Protein AF-A0A1G0E5M6-F1 (afdb_monomer_lite)

Structure (mmCIF, N/CA/C/O backbone):
data_AF-A0A1G0E5M6-F1
#
_entry.id   AF-A0A1G0E5M6-F1
#
loop_
_atom_site.group_PDB
_atom_site.id
_atom_site.type_symbol
_atom_site.label_atom_id
_atom_site.label_alt_id
_atom_site.label_comp_id
_atom_site.label_asym_id
_atom_site.label_entity_id
_atom_site.label_seq_id
_atom_site.pdbx_PDB_ins_code
_atom_site.Cartn_x
_atom_site.Cartn_y
_atom_site.Cartn_z
_atom_site.occupancy
_atom_site.B_iso_or_equiv
_atom_site.auth_seq_id
_atom_site.auth_comp_id
_atom_site.auth_asym_id
_atom_site.auth_atom_id
_atom_site.pdbx_PDB_model_num
ATOM 1 N N . MET A 1 1 ? 3.820 -12.414 -5.442 1.00 82.38 1 MET A N 1
ATOM 2 C CA . MET A 1 1 ? 2.978 -12.206 -4.242 1.00 82.38 1 MET A CA 1
ATOM 3 C C . MET A 1 1 ? 3.799 -11.361 -3.283 1.00 82.38 1 MET A C 1
ATOM 5 O O . MET A 1 1 ? 4.988 -11.629 -3.191 1.00 82.38 1 MET A O 1
ATOM 9 N N . VAL A 1 2 ? 3.215 -10.330 -2.670 1.00 93.44 2 VAL A N 1
ATO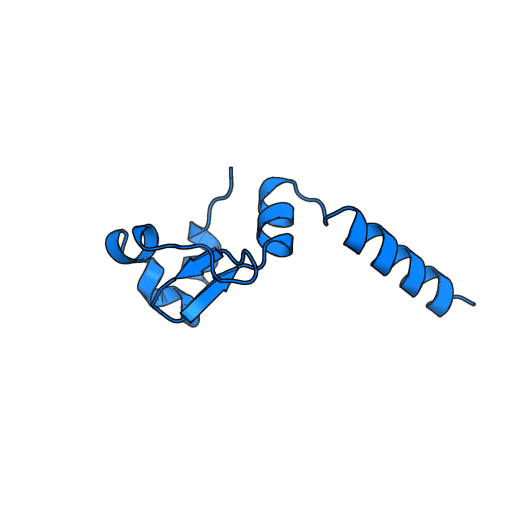M 10 C CA . VAL A 1 2 ? 3.907 -9.419 -1.738 1.00 93.44 2 VAL A CA 1
ATOM 11 C C . VAL A 1 2 ? 3.286 -9.584 -0.355 1.00 93.44 2 VAL A C 1
ATOM 13 O O . VAL A 1 2 ? 2.062 -9.635 -0.256 1.00 93.44 2 VAL A O 1
ATOM 16 N N . ASP A 1 3 ? 4.120 -9.683 0.678 1.00 94.25 3 ASP A N 1
ATOM 17 C CA . ASP A 1 3 ? 3.704 -9.689 2.082 1.00 94.25 3 ASP A CA 1
ATOM 18 C C . ASP A 1 3 ? 4.091 -8.352 2.726 1.00 94.25 3 ASP A C 1
ATOM 20 O O . ASP A 1 3 ? 5.243 -7.925 2.639 1.00 94.25 3 ASP A O 1
ATOM 24 N N . PHE A 1 4 ? 3.120 -7.684 3.351 1.00 95.62 4 PHE A N 1
ATOM 25 C CA . PHE A 1 4 ? 3.302 -6.384 4.001 1.00 95.62 4 PHE A CA 1
ATOM 26 C C . PHE A 1 4 ? 3.466 -6.488 5.520 1.00 95.62 4 PHE A C 1
ATOM 28 O O . PHE A 1 4 ? 3.677 -5.468 6.171 1.00 95.62 4 PHE A O 1
ATOM 35 N N . SER A 1 5 ? 3.385 -7.691 6.098 1.00 94.69 5 SER A N 1
ATOM 36 C CA . SER A 1 5 ? 3.327 -7.892 7.552 1.00 94.69 5 SER A CA 1
ATOM 37 C C . SER A 1 5 ? 4.505 -7.244 8.284 1.00 94.69 5 SER A C 1
ATOM 39 O O . SER A 1 5 ? 4.299 -6.514 9.251 1.00 94.69 5 SER A O 1
ATOM 41 N N . GLN A 1 6 ? 5.734 -7.447 7.792 1.00 94.81 6 GLN A N 1
ATOM 42 C CA . GLN A 1 6 ? 6.929 -6.839 8.385 1.00 94.81 6 GLN A CA 1
ATOM 43 C C . GLN A 1 6 ? 6.927 -5.310 8.232 1.00 94.81 6 GLN A C 1
ATOM 45 O O . GLN A 1 6 ? 7.128 -4.595 9.207 1.00 94.81 6 GLN A O 1
ATOM 50 N N . MET A 1 7 ? 6.631 -4.801 7.032 1.00 95.00 7 MET A N 1
ATOM 51 C CA . MET A 1 7 ? 6.589 -3.361 6.753 1.00 95.00 7 MET A CA 1
ATOM 52 C C . MET A 1 7 ? 5.580 -2.633 7.650 1.00 95.00 7 MET A C 1
ATOM 54 O O . MET A 1 7 ? 5.897 -1.587 8.214 1.00 95.00 7 MET A O 1
ATOM 58 N N . ILE A 1 8 ? 4.380 -3.198 7.808 1.00 96.12 8 ILE A N 1
ATOM 59 C CA . ILE A 1 8 ? 3.322 -2.648 8.663 1.00 96.12 8 ILE A CA 1
ATOM 60 C C . ILE A 1 8 ? 3.740 -2.675 10.138 1.00 96.12 8 ILE A C 1
ATOM 62 O O . ILE A 1 8 ? 3.456 -1.731 10.873 1.00 96.12 8 ILE A O 1
ATOM 66 N N . ALA A 1 9 ? 4.423 -3.735 10.582 1.00 95.50 9 ALA A N 1
ATOM 67 C CA . ALA A 1 9 ? 4.904 -3.844 11.957 1.00 95.50 9 ALA A CA 1
ATOM 68 C C . ALA A 1 9 ? 6.018 -2.831 12.281 1.00 95.50 9 ALA A C 1
ATOM 70 O O . ALA A 1 9 ? 6.082 -2.330 13.403 1.00 95.50 9 ALA A O 1
ATOM 71 N N . GLU A 1 10 ? 6.878 -2.518 11.310 1.00 95.75 10 GLU A N 1
ATOM 72 C CA . GLU A 1 10 ? 8.048 -1.647 11.491 1.00 95.75 10 GLU A CA 1
ATOM 73 C C . GLU A 1 10 ? 7.766 -0.161 11.210 1.00 95.75 10 GLU A C 1
ATOM 75 O O . GLU A 1 10 ? 8.562 0.693 11.599 1.00 95.75 10 GLU A O 1
ATOM 80 N N . THR A 1 11 ? 6.638 0.170 10.569 1.00 94.94 11 THR A N 1
ATOM 81 C CA . TH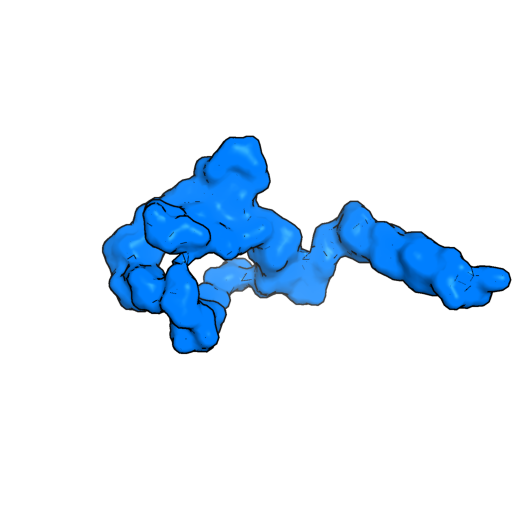R A 1 11 ? 6.326 1.540 10.130 1.00 94.94 11 THR A CA 1
ATOM 82 C C . THR A 1 11 ? 5.212 2.166 10.977 1.00 94.94 11 THR A C 1
ATOM 84 O O . THR A 1 11 ? 4.044 1.811 10.806 1.00 94.94 11 THR A O 1
ATOM 87 N N . PRO A 1 12 ? 5.506 3.155 11.846 1.00 94.75 12 PRO A N 1
ATOM 88 C CA . PRO A 1 12 ? 4.497 3.792 12.700 1.00 94.75 12 PRO A CA 1
ATOM 89 C C . PRO A 1 12 ? 3.311 4.400 11.936 1.00 94.75 12 PRO A C 1
ATOM 91 O O . PRO A 1 12 ? 2.176 4.363 12.406 1.00 94.75 12 PRO A O 1
ATOM 94 N N . GLN A 1 13 ? 3.552 4.928 10.736 1.00 94.25 13 GLN A N 1
ATOM 95 C CA . GLN A 1 13 ? 2.533 5.514 9.861 1.00 94.25 13 GLN A CA 1
ATOM 96 C C . GLN A 1 13 ? 1.539 4.464 9.336 1.00 94.25 13 GLN A C 1
ATOM 98 O O . GLN A 1 13 ? 0.398 4.799 9.029 1.00 94.25 13 GLN A O 1
ATOM 103 N N . ALA A 1 14 ? 1.948 3.194 9.285 1.00 95.81 14 ALA A N 1
ATOM 104 C CA . ALA A 1 14 ? 1.115 2.070 8.878 1.00 95.81 14 ALA A CA 1
ATOM 105 C C . ALA A 1 14 ? 0.409 1.389 10.063 1.00 95.81 14 ALA A C 1
ATOM 107 O O . ALA A 1 14 ? -0.261 0.381 9.859 1.00 95.81 14 ALA A O 1
ATOM 108 N N . ALA A 1 15 ? 0.511 1.912 11.293 1.00 96.25 15 ALA A N 1
ATOM 109 C CA . ALA A 1 15 ? -0.013 1.244 12.490 1.00 96.25 15 ALA A CA 1
ATOM 110 C C . ALA A 1 15 ? -1.506 0.876 12.384 1.00 96.25 15 ALA A C 1
ATOM 112 O O . ALA A 1 15 ? -1.925 -0.176 12.861 1.00 96.25 15 ALA A O 1
ATOM 113 N N . GLN A 1 16 ? -2.304 1.708 11.706 1.00 96.75 16 GLN A N 1
ATOM 114 C CA . GLN A 1 16 ? -3.728 1.448 11.461 1.00 96.75 16 GLN A CA 1
ATOM 115 C C . GLN A 1 16 ? -3.973 0.192 10.606 1.00 96.75 16 GLN A C 1
ATOM 117 O O . GLN A 1 16 ? -5.009 -0.453 10.743 1.00 96.75 16 GLN A O 1
ATOM 122 N N . LEU A 1 17 ? -3.006 -0.204 9.775 1.00 98.00 17 LEU A N 1
ATOM 123 C CA . LEU A 1 17 ? -3.097 -1.355 8.875 1.00 98.00 17 LEU A CA 1
ATOM 124 C C . LEU A 1 17 ? -2.871 -2.703 9.571 1.00 98.00 17 LEU A C 1
ATOM 126 O O . LEU A 1 17 ? -3.027 -3.744 8.938 1.00 9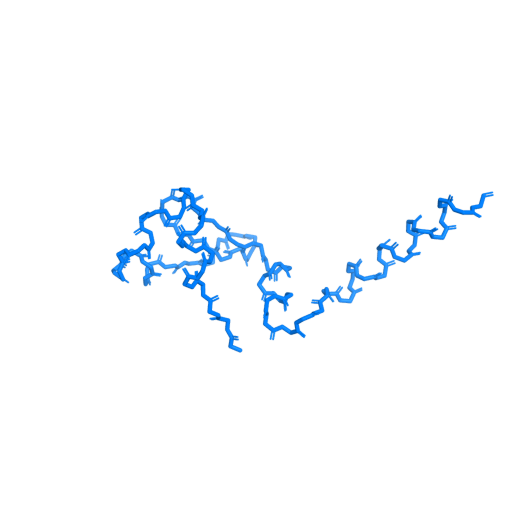8.00 17 LEU A O 1
ATOM 130 N N . GLN A 1 18 ? -2.546 -2.711 10.868 1.00 96.31 18 GLN A N 1
ATOM 131 C CA . GLN A 1 18 ? -2.598 -3.933 11.680 1.00 96.31 18 GLN A CA 1
ATOM 132 C C . GLN A 1 18 ? -4.041 -4.438 11.851 1.00 96.31 18 GLN A C 1
ATOM 134 O O . GLN A 1 18 ? -4.265 -5.633 12.049 1.00 96.31 18 GLN A O 1
ATOM 139 N N . ASP A 1 19 ? -5.030 -3.543 11.741 1.00 97.06 19 ASP A N 1
ATOM 140 C CA . ASP A 1 19 ? -6.432 -3.924 11.629 1.00 97.06 19 ASP A CA 1
ATOM 141 C C . ASP A 1 19 ? -6.728 -4.429 10.208 1.00 97.06 19 ASP A C 1
ATOM 143 O O . ASP A 1 19 ? -6.584 -3.711 9.218 1.00 97.06 19 ASP A O 1
ATOM 147 N N . VAL A 1 20 ? -7.184 -5.679 10.102 1.00 95.75 20 VAL A N 1
ATOM 148 C CA . VAL A 1 20 ? -7.454 -6.330 8.810 1.00 95.75 20 VAL A CA 1
ATOM 149 C C . VAL A 1 20 ? -8.573 -5.631 8.024 1.00 95.75 20 VAL A C 1
ATOM 151 O O . VAL A 1 20 ? -8.573 -5.672 6.793 1.00 95.75 20 VAL A O 1
ATOM 154 N N . GLY A 1 21 ? -9.537 -5.004 8.701 1.00 97.44 21 GLY A N 1
ATOM 155 C CA . GLY A 1 21 ? -10.591 -4.221 8.058 1.00 97.44 21 GLY A CA 1
ATOM 156 C C . GLY A 1 21 ? -10.026 -2.974 7.381 1.00 97.44 21 GLY A C 1
ATOM 157 O O . GLY A 1 21 ? -10.325 -2.725 6.212 1.00 97.44 21 GLY A O 1
ATOM 158 N N . GLN A 1 22 ? -9.141 -2.255 8.073 1.00 97.25 22 GLN A N 1
ATOM 159 C CA . GLN A 1 22 ? -8.420 -1.115 7.506 1.00 97.25 22 GLN A CA 1
ATOM 160 C C . GLN A 1 22 ? -7.481 -1.553 6.382 1.00 97.25 22 GLN A C 1
ATOM 162 O O . GLN A 1 22 ? -7.522 -0.972 5.298 1.00 97.25 22 GLN A O 1
ATOM 167 N N . PHE A 1 23 ? -6.725 -2.637 6.567 1.00 97.44 23 PHE A N 1
ATOM 168 C CA . PHE A 1 23 ? -5.850 -3.179 5.527 1.00 97.44 23 PHE A CA 1
ATOM 169 C C . PHE A 1 23 ? -6.606 -3.529 4.233 1.00 97.44 23 PHE A C 1
ATOM 171 O O . PHE A 1 23 ? -6.112 -3.272 3.138 1.00 97.44 23 PHE A O 1
ATOM 178 N N . LYS A 1 24 ? -7.830 -4.060 4.329 1.00 97.50 24 LYS A N 1
ATOM 179 C CA . LYS A 1 24 ? -8.663 -4.399 3.160 1.00 97.50 24 LYS A CA 1
ATOM 180 C C . LYS A 1 24 ? -9.223 -3.190 2.410 1.00 97.50 24 LYS A C 1
ATOM 182 O O . LYS A 1 24 ? -9.700 -3.363 1.294 1.00 97.50 24 LYS A O 1
ATOM 187 N N . SER A 1 25 ? -9.176 -1.995 2.995 1.00 97.56 25 SER A N 1
ATOM 188 C CA . SER A 1 25 ? -9.702 -0.762 2.391 1.00 97.56 25 SER A CA 1
ATOM 189 C C . SER A 1 25 ? -8.716 -0.060 1.450 1.00 97.56 25 SER A C 1
ATOM 191 O O . SER A 1 25 ? -8.833 1.143 1.217 1.00 97.56 25 SER A O 1
ATOM 193 N N . PHE A 1 26 ? -7.740 -0.798 0.914 1.00 97.06 26 PHE A N 1
ATOM 194 C CA . PHE A 1 26 ? -6.791 -0.248 -0.044 1.00 97.06 26 PHE A CA 1
ATOM 195 C C . PHE A 1 26 ? -7.484 0.158 -1.350 1.00 97.06 26 PHE A C 1
ATOM 197 O O . PHE A 1 26 ? -8.484 -0.430 -1.770 1.00 97.06 26 PHE A O 1
ATOM 204 N N . TYR A 1 27 ? -6.910 1.148 -2.018 1.00 97.19 27 TYR A N 1
ATOM 205 C CA . TYR A 1 27 ? -7.341 1.627 -3.324 1.00 97.19 27 TYR A CA 1
ATOM 206 C C . TYR A 1 27 ? -6.125 2.022 -4.165 1.00 97.19 27 TYR A C 1
ATOM 208 O O . TYR A 1 27 ? -5.006 2.104 -3.662 1.00 97.19 27 TYR A O 1
ATOM 216 N N . LEU A 1 28 ? -6.351 2.237 -5.460 1.00 97.19 28 LEU A N 1
ATOM 217 C CA . LEU A 1 28 ? -5.395 2.932 -6.314 1.00 97.19 28 LEU A CA 1
ATOM 218 C C . LEU A 1 28 ? -5.819 4.392 -6.411 1.00 97.19 28 LEU A C 1
ATOM 220 O O . LEU A 1 28 ? -6.989 4.671 -6.690 1.00 97.19 28 LEU A O 1
ATOM 224 N N . ASP A 1 29 ? -4.893 5.306 -6.148 1.00 93.12 29 ASP A N 1
ATOM 225 C CA . ASP A 1 29 ? -5.135 6.735 -6.329 1.00 93.12 29 ASP A CA 1
ATOM 226 C C . ASP A 1 29 ? -5.072 7.147 -7.818 1.00 93.12 29 ASP A C 1
ATOM 228 O O . ASP A 1 29 ? -5.097 6.313 -8.728 1.00 93.12 29 ASP A O 1
ATOM 232 N N . SER A 1 30 ? -5.031 8.454 -8.092 1.00 89.50 30 SER A N 1
ATOM 233 C CA . SER A 1 30 ? -4.938 8.986 -9.458 1.00 89.50 30 SER A CA 1
ATOM 234 C C . SER A 1 30 ? -3.574 8.765 -10.134 1.00 89.50 30 SER A C 1
ATOM 236 O O . SER A 1 30 ? -3.481 8.935 -11.351 1.00 89.50 30 SER A O 1
ATOM 238 N N . TRP A 1 31 ? -2.544 8.380 -9.377 1.00 87.69 31 TRP A N 1
ATOM 239 C CA . TRP A 1 31 ? -1.166 8.132 -9.815 1.00 87.69 31 TRP A CA 1
ATOM 240 C C . TRP A 1 31 ? -0.772 6.650 -9.648 1.00 87.69 31 TRP A C 1
ATOM 242 O O . TRP A 1 31 ? 0.365 6.323 -9.320 1.00 87.69 31 TRP A O 1
ATOM 252 N N . PRO A 1 32 ? -1.680 5.741 -10.035 1.00 89.81 32 PRO A N 1
ATOM 253 C CA . PRO A 1 32 ? -1.769 4.327 -9.618 1.00 89.81 32 PRO A CA 1
ATOM 254 C C . PRO A 1 32 ? -0.986 3.873 -8.368 1.00 89.81 32 PRO A C 1
ATOM 256 O O . PRO A 1 32 ? -0.452 2.760 -8.342 1.00 89.81 32 PRO A O 1
ATOM 259 N N . THR A 1 33 ? -0.943 4.685 -7.314 1.00 95.31 33 THR A N 1
ATOM 260 C CA . THR A 1 33 ? -0.278 4.348 -6.052 1.00 95.31 33 THR A CA 1
ATOM 261 C C . THR A 1 33 ? -1.194 3.464 -5.222 1.00 95.31 33 THR A C 1
ATOM 263 O O . THR A 1 33 ? -2.387 3.750 -5.098 1.00 95.31 33 THR A O 1
ATOM 266 N N . LEU A 1 34 ? -0.657 2.393 -4.633 1.00 97.00 34 LEU A N 1
ATOM 267 C CA . LEU A 1 34 ? -1.409 1.581 -3.679 1.00 97.00 34 LEU A CA 1
ATOM 268 C C . LEU A 1 34 ? -1.533 2.356 -2.367 1.00 97.00 34 LEU A C 1
ATOM 270 O O . LEU A 1 34 ? -0.537 2.534 -1.676 1.00 97.00 34 LEU A O 1
ATOM 274 N N . ALA A 1 35 ? -2.738 2.797 -2.020 1.00 97.31 35 ALA A N 1
ATOM 275 C CA . ALA A 1 35 ? -2.970 3.702 -0.901 1.00 97.31 35 ALA A CA 1
ATOM 276 C C . ALA A 1 35 ? -4.073 3.209 0.044 1.00 97.31 35 ALA A C 1
ATOM 278 O O . ALA A 1 35 ? -4.937 2.412 -0.330 1.00 97.31 35 ALA A O 1
ATOM 279 N N . TRP A 1 36 ? -4.056 3.725 1.275 1.00 97.38 36 TRP A N 1
ATOM 280 C CA . TRP A 1 36 ? -5.062 3.491 2.311 1.00 97.38 36 TRP A CA 1
ATOM 281 C C . TRP A 1 36 ? -5.676 4.804 2.817 1.00 97.38 36 TRP A C 1
ATOM 283 O O . TRP A 1 36 ? -5.027 5.852 2.776 1.00 97.38 36 TRP A O 1
ATOM 293 N N . PRO A 1 37 ? -6.912 4.785 3.357 1.00 96.50 37 PRO A N 1
ATOM 294 C CA . PRO A 1 37 ? -7.566 5.986 3.888 1.00 96.50 37 PRO A CA 1
ATOM 295 C C . PRO A 1 37 ? -6.806 6.667 5.036 1.00 96.50 37 PRO A C 1
ATOM 297 O O . PRO A 1 37 ? -6.999 7.855 5.275 1.00 96.50 37 PRO A O 1
ATOM 300 N N . CYS A 1 38 ? -5.925 5.940 5.732 1.00 94.56 38 CYS A N 1
ATOM 301 C CA . CYS A 1 38 ? -5.073 6.481 6.791 1.00 94.56 38 CYS A CA 1
ATOM 302 C C . CYS A 1 38 ? -3.891 7.326 6.275 1.00 94.56 38 CYS A C 1
ATOM 304 O O . CYS A 1 38 ? -3.095 7.801 7.082 1.00 94.56 38 CYS A O 1
ATOM 306 N N . GLY A 1 39 ? -3.761 7.500 4.953 1.00 94.38 39 GLY A N 1
ATOM 307 C CA . GLY A 1 39 ? -2.693 8.274 4.319 1.00 94.38 39 GLY A CA 1
ATOM 308 C C . GLY A 1 39 ? -1.384 7.507 4.132 1.00 94.38 39 GLY A C 1
ATOM 309 O O . GLY A 1 39 ? -0.389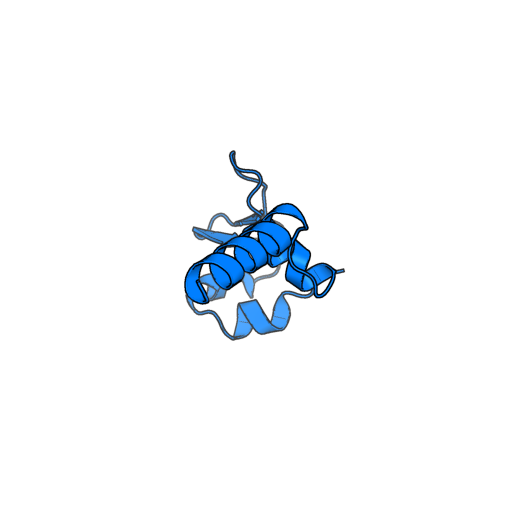 8.116 3.765 1.00 94.38 39 GLY A O 1
ATOM 310 N N . PHE A 1 40 ? -1.373 6.197 4.397 1.00 96.31 40 PHE A N 1
ATOM 311 C CA . PHE A 1 40 ? -0.247 5.338 4.041 1.00 96.31 40 PHE A CA 1
ATOM 312 C C . PHE A 1 40 ? -0.366 4.922 2.577 1.00 96.31 40 PHE A C 1
ATOM 314 O O . PHE A 1 40 ? -1.459 4.572 2.122 1.00 96.31 40 PHE A O 1
ATOM 321 N N . ASP A 1 41 ? 0.750 4.930 1.863 1.00 96.50 41 ASP A N 1
ATOM 322 C CA . ASP A 1 41 ? 0.815 4.583 0.454 1.00 96.50 41 ASP A CA 1
ATOM 323 C C . ASP A 1 41 ? 2.120 3.855 0.112 1.00 96.50 41 ASP A C 1
ATOM 325 O O . ASP A 1 41 ? 3.117 3.913 0.835 1.00 96.50 41 ASP A O 1
ATOM 329 N N . ILE A 1 42 ? 2.083 3.104 -0.982 1.00 95.94 42 ILE A N 1
ATOM 330 C CA . ILE A 1 42 ? 3.212 2.359 -1.519 1.00 95.94 42 ILE A CA 1
ATO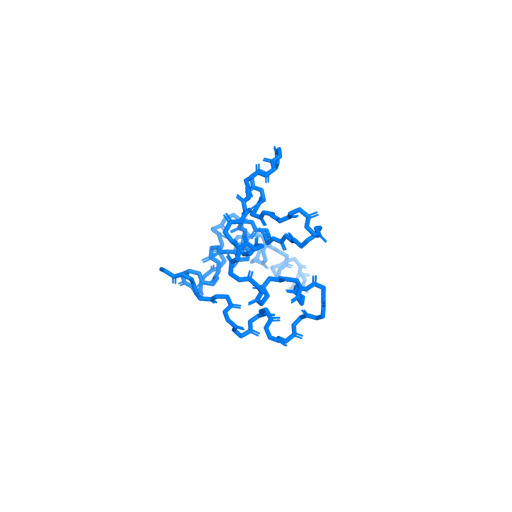M 331 C C . ILE A 1 42 ? 3.282 2.643 -3.015 1.00 95.94 42 ILE A C 1
ATOM 333 O O . ILE A 1 42 ? 2.397 2.254 -3.785 1.00 95.94 42 ILE A O 1
ATOM 337 N N . ALA A 1 43 ? 4.380 3.278 -3.420 1.00 94.31 43 ALA A N 1
ATOM 338 C CA . ALA A 1 43 ? 4.691 3.541 -4.817 1.00 94.31 43 ALA A CA 1
ATOM 339 C C . ALA A 1 43 ? 4.720 2.240 -5.649 1.00 94.31 43 ALA A C 1
ATOM 341 O O . ALA A 1 43 ? 5.196 1.201 -5.162 1.00 94.31 43 ALA A O 1
ATOM 342 N N . PRO A 1 44 ? 4.261 2.270 -6.915 1.00 93.88 44 PRO A N 1
ATOM 343 C CA . PRO A 1 44 ? 4.242 1.088 -7.777 1.00 93.88 44 PRO A CA 1
ATOM 344 C C . PRO A 1 44 ? 5.642 0.492 -7.984 1.00 93.88 44 PRO A C 1
ATOM 346 O O . PRO A 1 44 ? 5.794 -0.727 -8.082 1.00 93.88 44 PRO A O 1
ATOM 349 N N . GLU A 1 45 ? 6.677 1.327 -7.980 1.00 94.19 45 GLU A N 1
ATOM 350 C CA . GLU A 1 45 ? 8.079 0.932 -8.035 1.00 94.19 45 GLU A CA 1
ATOM 351 C C . GLU A 1 45 ? 8.493 0.059 -6.845 1.00 94.19 45 GLU A C 1
ATOM 353 O O . GLU A 1 45 ? 9.070 -1.017 -7.029 1.00 94.19 45 GLU A O 1
ATOM 358 N N . THR A 1 46 ? 8.167 0.509 -5.631 1.00 93.69 46 THR A N 1
ATOM 359 C CA . THR A 1 46 ? 8.431 -0.218 -4.384 1.00 93.69 46 THR A CA 1
ATOM 360 C C . THR A 1 46 ? 7.681 -1.543 -4.388 1.00 93.69 46 THR A C 1
ATOM 362 O O . THR A 1 46 ? 8.263 -2.591 -4.102 1.00 93.69 46 THR A O 1
ATOM 365 N N . LEU A 1 47 ? 6.409 -1.523 -4.797 1.00 94.38 47 LEU A N 1
ATOM 366 C CA . LEU A 1 47 ? 5.591 -2.727 -4.902 1.00 94.38 47 LEU A CA 1
ATOM 367 C C . LEU A 1 47 ? 6.185 -3.738 -5.898 1.00 94.38 47 LEU A C 1
ATOM 369 O O . LEU A 1 47 ? 6.256 -4.935 -5.605 1.00 94.38 47 LEU A O 1
ATOM 373 N N . TYR A 1 48 ? 6.655 -3.264 -7.056 1.00 94.25 48 TYR A N 1
ATOM 374 C CA . TYR A 1 48 ? 7.318 -4.095 -8.060 1.00 94.25 48 TYR A CA 1
ATOM 375 C C . TYR A 1 48 ? 8.617 -4.705 -7.522 1.00 94.25 48 TYR A C 1
ATOM 377 O O . TYR A 1 48 ? 8.867 -5.901 -7.712 1.00 94.25 48 TYR A O 1
ATOM 385 N N . GLN A 1 49 ? 9.425 -3.916 -6.811 1.00 94.56 49 GLN A N 1
ATOM 386 C CA . GLN A 1 49 ? 10.660 -4.396 -6.198 1.00 94.56 49 GLN A CA 1
ATOM 387 C C . GLN A 1 49 ? 10.392 -5.464 -5.138 1.00 94.56 49 GLN A C 1
ATOM 389 O O . GLN A 1 49 ? 11.049 -6.503 -5.159 1.00 94.56 49 GLN A O 1
ATOM 394 N N . MET A 1 50 ? 9.400 -5.271 -4.269 1.00 94.25 50 MET A N 1
ATOM 395 C CA . MET A 1 50 ? 9.005 -6.288 -3.288 1.00 94.25 50 MET A CA 1
ATOM 396 C C . MET A 1 50 ? 8.511 -7.574 -3.965 1.00 94.25 50 MET A C 1
ATOM 398 O O . MET A 1 50 ? 8.799 -8.673 -3.497 1.00 94.25 50 MET A O 1
ATOM 402 N N . ALA A 1 51 ? 7.784 -7.453 -5.081 1.00 95.12 51 ALA A N 1
ATOM 403 C CA . ALA A 1 51 ? 7.224 -8.599 -5.793 1.00 95.12 51 ALA A CA 1
ATOM 404 C C . ALA A 1 51 ? 8.263 -9.404 -6.588 1.00 95.12 51 ALA A C 1
ATOM 406 O O . ALA A 1 51 ? 8.077 -10.607 -6.784 1.00 95.12 51 ALA A O 1
ATOM 407 N N . THR A 1 52 ? 9.306 -8.743 -7.099 1.00 94.88 52 THR A N 1
ATOM 408 C CA . THR A 1 52 ? 10.215 -9.320 -8.107 1.00 94.88 52 THR A CA 1
ATOM 409 C C . THR A 1 52 ? 11.685 -9.350 -7.694 1.00 94.88 52 THR A C 1
ATOM 411 O O . THR A 1 52 ? 12.484 -10.014 -8.356 1.00 94.88 52 THR A O 1
ATOM 414 N N . GLY A 1 53 ? 12.062 -8.617 -6.644 1.00 94.31 53 GLY A N 1
ATOM 415 C CA . GLY A 1 53 ? 13.452 -8.386 -6.248 1.00 94.31 53 GLY A CA 1
ATOM 416 C C . GLY A 1 53 ? 14.235 -7.470 -7.197 1.00 94.31 53 GLY A C 1
ATOM 417 O O . GLY A 1 53 ? 15.457 -7.393 -7.086 1.00 94.31 53 GLY A O 1
ATOM 418 N N . LYS A 1 54 ? 13.575 -6.801 -8.152 1.00 93.75 54 LYS A N 1
ATOM 419 C CA . LYS A 1 54 ? 14.210 -5.955 -9.176 1.00 93.75 54 LYS A CA 1
ATOM 420 C C . LYS A 1 54 ? 13.590 -4.567 -9.186 1.00 93.75 54 LYS A C 1
ATOM 422 O O . LYS A 1 54 ? 12.398 -4.428 -8.945 1.00 93.75 54 LYS A O 1
ATOM 427 N N . LEU A 1 55 ? 14.365 -3.550 -9.549 1.00 93.50 55 LEU A N 1
ATOM 428 C CA . LEU A 1 55 ? 13.779 -2.267 -9.929 1.00 93.50 55 LEU A CA 1
ATOM 429 C C . LEU A 1 55 ? 13.096 -2.394 -11.303 1.00 93.50 55 LEU A C 1
ATOM 431 O O . LEU A 1 55 ? 13.557 -3.175 -12.145 1.00 93.50 55 LEU A O 1
ATOM 435 N N . PRO A 1 56 ? 12.016 -1.638 -11.557 1.00 91.06 56 PRO A N 1
ATOM 436 C CA . PRO A 1 56 ? 11.477 -1.456 -12.896 1.00 91.06 56 PRO A CA 1
ATOM 437 C C . PRO A 1 56 ? 12.564 -1.074 -13.902 1.00 91.06 56 PRO A C 1
ATOM 439 O O . PRO A 1 56 ? 13.468 -0.300 -13.585 1.00 91.06 56 PRO A O 1
ATOM 442 N N . ALA A 1 57 ? 12.461 -1.595 -15.127 1.00 89.69 57 ALA A N 1
ATOM 443 C CA . ALA A 1 57 ? 13.486 -1.411 -16.157 1.00 89.69 57 ALA A CA 1
ATOM 444 C C . ALA A 1 57 ? 13.802 0.073 -16.404 1.00 89.69 57 ALA A C 1
ATOM 446 O O . ALA A 1 57 ? 14.965 0.452 -16.472 1.00 89.69 57 ALA A O 1
ATOM 447 N N . TRP A 1 58 ? 12.779 0.929 -16.433 1.00 83.75 58 TRP A N 1
ATOM 448 C CA . TRP A 1 58 ? 12.952 2.370 -16.631 1.00 83.75 58 TRP A CA 1
ATOM 449 C C . TRP A 1 58 ? 13.728 3.071 -15.504 1.00 83.75 58 TRP A C 1
ATOM 451 O O . TRP A 1 58 ? 14.345 4.099 -15.756 1.00 83.75 58 TRP A O 1
ATOM 461 N N . MET A 1 59 ? 13.745 2.523 -14.284 1.00 83.81 59 MET A N 1
ATOM 462 C CA . MET A 1 59 ? 14.565 3.043 -13.181 1.00 83.81 59 MET A CA 1
ATOM 463 C C . MET A 1 59 ? 15.947 2.400 -13.107 1.00 83.81 59 MET A C 1
ATOM 465 O O . MET A 1 59 ? 16.912 3.064 -12.736 1.00 83.81 59 MET A O 1
ATOM 469 N N . ALA A 1 60 ? 16.062 1.121 -13.472 1.00 74.06 60 ALA A N 1
ATOM 470 C CA . ALA A 1 60 ? 17.354 0.449 -13.553 1.00 74.06 60 ALA A CA 1
ATOM 471 C C . ALA A 1 60 ? 18.268 1.137 -14.584 1.00 74.06 60 ALA A C 1
ATOM 473 O O . ALA A 1 60 ? 19.435 1.393 -14.296 1.00 74.06 60 ALA A O 1
ATOM 474 N N . GLU A 1 61 ? 17.721 1.520 -15.740 1.00 67.12 61 GLU A N 1
ATOM 475 C CA . GLU A 1 61 ? 18.456 2.267 -16.768 1.00 67.12 61 GLU A CA 1
ATOM 476 C C . GLU A 1 61 ? 18.841 3.685 -16.300 1.00 67.12 61 GLU A C 1
ATOM 478 O O . GLU A 1 61 ? 19.940 4.152 -16.601 1.00 67.12 61 GLU A O 1
ATOM 483 N N . ALA A 1 62 ? 17.989 4.351 -15.509 1.00 62.00 62 ALA A N 1
ATOM 484 C CA . ALA A 1 62 ? 18.272 5.679 -14.958 1.00 62.00 62 ALA A CA 1
ATOM 485 C C . ALA A 1 62 ? 19.450 5.662 -13.965 1.00 62.00 62 ALA A C 1
ATOM 487 O O . ALA A 1 62 ? 20.380 6.456 -14.108 1.00 62.00 62 ALA A O 1
ATOM 488 N N . GLY A 1 63 ? 19.475 4.707 -13.028 1.00 60.25 63 GLY A N 1
ATOM 489 C CA . GLY A 1 63 ? 20.591 4.567 -12.080 1.00 60.25 63 GLY A CA 1
ATOM 490 C C . GLY A 1 63 ? 21.912 4.195 -12.764 1.00 60.25 63 GLY A C 1
ATOM 491 O O . GLY A 1 63 ? 22.987 4.633 -12.357 1.00 60.25 63 GLY A O 1
ATOM 492 N N . VAL A 1 64 ? 21.841 3.433 -13.857 1.00 58.50 64 VAL A N 1
ATOM 493 C CA . VAL A 1 64 ? 23.003 3.082 -14.682 1.00 58.50 64 VAL A CA 1
ATOM 494 C C . VAL A 1 64 ? 23.520 4.286 -15.490 1.00 58.50 64 VAL A C 1
ATOM 496 O O . VAL A 1 64 ? 24.732 4.414 -15.683 1.00 58.50 64 VAL A O 1
ATOM 499 N N . ALA A 1 65 ? 22.639 5.177 -15.952 1.00 57.81 65 ALA A N 1
ATOM 500 C CA . ALA A 1 65 ? 23.021 6.414 -16.634 1.00 57.81 65 ALA A CA 1
ATOM 501 C C . ALA A 1 65 ? 23.666 7.431 -15.674 1.00 57.81 65 ALA A C 1
ATOM 503 O O . ALA A 1 65 ? 24.720 7.981 -15.998 1.00 57.81 65 ALA A O 1
ATOM 504 N N . GLU A 1 66 ? 23.100 7.624 -14.478 1.00 58.22 66 GLU A N 1
ATOM 505 C CA . GLU A 1 66 ? 23.686 8.488 -13.441 1.00 58.22 66 GLU A CA 1
ATOM 506 C C . GLU A 1 66 ? 25.054 7.977 -12.973 1.00 58.22 66 GLU A C 1
ATOM 508 O O . GLU A 1 66 ? 26.013 8.749 -12.914 1.00 58.22 66 GLU A O 1
ATOM 513 N N . ALA A 1 67 ? 25.194 6.668 -12.732 1.00 58.66 67 ALA A N 1
ATOM 514 C CA . ALA A 1 67 ? 26.479 6.072 -12.367 1.00 58.66 67 ALA A CA 1
ATOM 515 C C . ALA A 1 67 ? 27.543 6.251 -13.467 1.00 5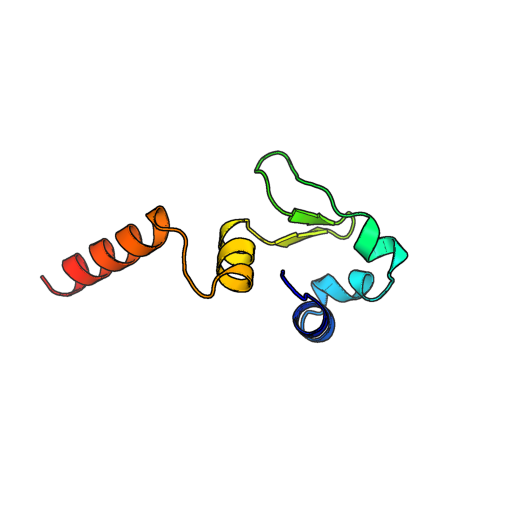8.66 67 ALA A C 1
ATOM 517 O O . ALA A 1 67 ? 28.713 6.467 -13.166 1.00 58.66 67 ALA A O 1
ATOM 518 N N . ARG A 1 68 ? 27.159 6.206 -14.750 1.00 56.12 68 ARG A N 1
ATOM 519 C CA . ARG A 1 68 ? 28.089 6.453 -15.867 1.00 56.12 68 ARG A CA 1
ATOM 520 C C . ARG A 1 68 ? 28.547 7.906 -15.971 1.00 56.12 68 ARG A C 1
ATOM 522 O O . ARG A 1 68 ? 29.677 8.132 -16.389 1.00 56.12 68 ARG A O 1
ATOM 529 N N . LEU A 1 69 ? 27.702 8.867 -15.603 1.00 59.91 69 LEU A N 1
ATOM 530 C CA . LEU A 1 69 ? 28.052 10.291 -15.606 1.00 59.91 69 LEU A CA 1
ATOM 531 C C . LEU A 1 69 ? 28.899 10.686 -14.389 1.00 59.91 69 LEU A C 1
ATOM 533 O O . LEU A 1 69 ? 29.756 11.550 -14.509 1.00 59.91 69 LEU A O 1
ATOM 537 N N . ALA A 1 70 ? 28.715 10.027 -13.242 1.00 59.38 70 ALA A N 1
ATOM 538 C CA . ALA A 1 70 ? 29.501 10.278 -12.030 1.00 59.38 70 ALA A CA 1
ATOM 539 C C . ALA A 1 70 ? 30.957 9.761 -12.095 1.00 59.38 70 ALA A C 1
ATOM 541 O O . ALA A 1 70 ? 31.758 10.054 -11.207 1.00 59.38 70 ALA A O 1
ATOM 542 N N . HIS A 1 71 ? 31.302 8.986 -13.127 1.00 53.84 71 HIS A N 1
ATOM 543 C CA . HIS A 1 71 ? 32.636 8.420 -13.356 1.00 53.84 71 HIS A CA 1
ATOM 544 C C . HIS A 1 71 ? 33.323 8.958 -14.628 1.00 53.84 71 HIS A C 1
ATOM 546 O O . HIS A 1 71 ? 34.298 8.356 -15.086 1.00 53.84 71 HIS A O 1
ATOM 552 N N . ALA A 1 72 ? 32.822 10.061 -15.194 1.00 49.38 72 ALA A N 1
ATOM 553 C CA . ALA A 1 72 ? 33.396 10.774 -16.340 1.00 49.38 72 ALA A CA 1
ATOM 554 C C . ALA A 1 72 ? 33.974 12.129 -15.907 1.00 49.38 72 ALA A C 1
ATOM 556 O O . ALA A 1 72 ? 35.014 12.520 -16.483 1.00 49.38 72 ALA A O 1
#

Radius of gyration: 15.44 Å; chains: 1; bounding box: 44×23×30 Å

Foldseek 3Di:
DADCVVVCVPDPLNVVCVPVVQVVQWDQDPQRWTDTPSGDTHRPQNVCCRVPVDGDPVVVVVVVVVVVVVVD

Secondary structure (DSSP, 8-state):
----HHHHHH-GGGGGGGSHHHHTT-EE-SS--EE-TTS-EE-HHHHHHHHHSS--HHHHHHHHHHHHHTT-

pLDDT: mean 88.14, std 13.93, range [49.38, 98.0]

Sequence (72 aa):
MVDFSQMIAETPQAAQLQDVGQFKSFYLDSWPTLAWPCGFDIAPETLYQMATGKLPAWMAEAGVAEARLAHA